Protein AF-A0A9E4C3H7-F1 (afdb_monomer_lite)

Secondary structure (DSSP, 8-state):
------PPPEEEEETTTTEEEEEETTTEEEEEEES-HHHHHHHHHHHHHHHHHTT-S-----

Radius of gyration: 13.93 Å; chains: 1; bounding box: 32×21×43 Å

pLDDT: mean 78.88, std 15.18, range [38.59, 92.62]

Sequence (62 aa):
MMTTLSYPLIVEWSEEDQVFIGSCPGITGPCCHGSDRRNVLRQLVLIVSDWLEEEETEVAVG

Foldseek 3Di:
DDDDDDWDWDWDADPVVRWIFIQIPPQGGRDDIGNDSVVRSVVNVVVVVVSVVVVPPDDDDD

Structure (mmCIF, N/CA/C/O backbone):
data_AF-A0A9E4C3H7-F1
#
_entry.id   AF-A0A9E4C3H7-F1
#
loop_
_atom_site.group_PDB
_atom_site.id
_atom_site.type_symbol
_atom_site.label_atom_id
_atom_site.label_alt_id
_atom_site.label_comp_id
_atom_site.label_asym_id
_atom_site.label_entity_id
_atom_site.label_seq_id
_atom_site.pdbx_PDB_ins_code
_atom_site.Cartn_x
_atom_site.Cartn_y
_atom_site.Cartn_z
_atom_site.occupancy
_atom_site.B_iso_or_equiv
_atom_site.auth_seq_id
_atom_site.auth_comp_id
_atom_site.auth_asym_id
_atom_site.auth_atom_id
_atom_site.pdbx_PDB_model_num
ATOM 1 N N . MET A 1 1 ? 21.288 -13.435 -18.139 1.00 47.22 1 MET A N 1
ATOM 2 C CA . MET A 1 1 ? 20.483 -13.599 -16.911 1.00 47.22 1 MET A CA 1
ATOM 3 C C . MET A 1 1 ? 19.589 -12.375 -16.839 1.00 47.22 1 MET A C 1
ATOM 5 O O . MET A 1 1 ? 20.137 -11.291 -16.720 1.00 47.22 1 MET A O 1
ATOM 9 N N . MET A 1 2 ? 18.277 -12.510 -17.032 1.00 52.09 2 MET A N 1
ATOM 10 C CA . MET A 1 2 ? 17.347 -11.379 -16.922 1.00 52.09 2 MET A CA 1
ATOM 11 C C . MET A 1 2 ? 16.969 -11.252 -15.445 1.00 52.09 2 MET A C 1
ATOM 13 O O . MET A 1 2 ? 16.427 -12.198 -14.876 1.00 52.09 2 MET A O 1
ATOM 17 N N . THR A 1 3 ? 17.344 -10.157 -14.795 1.00 50.34 3 THR A N 1
ATOM 18 C CA . THR A 1 3 ? 17.046 -9.931 -13.377 1.00 50.34 3 THR A CA 1
ATOM 19 C C . THR A 1 3 ? 15.678 -9.278 -13.252 1.00 50.34 3 THR A C 1
ATOM 21 O O . THR A 1 3 ? 15.510 -8.126 -13.631 1.00 50.34 3 THR A O 1
ATOM 24 N N . THR A 1 4 ? 14.694 -10.005 -12.729 1.00 70.19 4 THR A N 1
ATOM 25 C CA . THR A 1 4 ? 13.392 -9.434 -12.361 1.00 70.19 4 THR A CA 1
ATOM 26 C C . THR A 1 4 ? 13.466 -8.929 -10.922 1.00 70.19 4 THR A C 1
ATOM 28 O O . THR A 1 4 ? 13.780 -9.705 -10.018 1.00 70.19 4 THR A O 1
ATOM 31 N N . LEU A 1 5 ? 13.183 -7.645 -10.701 1.00 73.88 5 LEU A N 1
ATOM 32 C CA . LEU A 1 5 ? 13.033 -7.071 -9.363 1.00 73.88 5 LEU A CA 1
ATOM 33 C C . LEU A 1 5 ? 11.580 -7.243 -8.903 1.00 73.88 5 LEU A C 1
ATOM 35 O O . LEU A 1 5 ? 10.646 -7.146 -9.695 1.00 73.88 5 LEU A O 1
ATOM 39 N N . SER A 1 6 ? 11.373 -7.570 -7.630 1.00 78.19 6 SER A N 1
ATOM 40 C CA . SER A 1 6 ? 10.040 -7.723 -7.037 1.00 78.19 6 SER A CA 1
ATOM 41 C C . SER A 1 6 ? 9.987 -6.960 -5.727 1.00 78.19 6 SER A C 1
ATOM 43 O O . SER A 1 6 ? 10.779 -7.226 -4.824 1.00 78.19 6 SER A O 1
ATOM 45 N N . TYR A 1 7 ? 9.044 -6.026 -5.629 1.00 82.94 7 TYR A N 1
ATOM 46 C CA . TYR A 1 7 ? 8.891 -5.156 -4.469 1.00 82.94 7 TYR A CA 1
ATOM 47 C C . TYR A 1 7 ? 7.720 -5.631 -3.598 1.00 82.94 7 TYR A C 1
ATOM 49 O O . TYR A 1 7 ? 6.625 -5.867 -4.119 1.00 82.94 7 TYR A O 1
ATOM 57 N N . PRO A 1 8 ? 7.919 -5.802 -2.279 1.00 84.44 8 PRO A N 1
ATOM 58 C CA . PRO A 1 8 ? 6.841 -6.176 -1.376 1.00 84.44 8 PRO A CA 1
ATOM 59 C C . PRO A 1 8 ? 5.909 -4.984 -1.131 1.00 84.44 8 PRO A C 1
ATOM 61 O O . PRO A 1 8 ? 6.302 -3.982 -0.539 1.00 84.44 8 PRO A O 1
ATOM 64 N N . LEU A 1 9 ? 4.651 -5.113 -1.549 1.00 87.25 9 LEU A N 1
ATOM 65 C CA . LEU A 1 9 ? 3.597 -4.146 -1.245 1.00 87.25 9 LEU A CA 1
ATOM 66 C C . LEU A 1 9 ? 2.866 -4.562 0.030 1.00 87.25 9 LEU A C 1
ATOM 68 O O . LEU A 1 9 ? 2.319 -5.665 0.104 1.00 87.25 9 LEU A O 1
ATOM 72 N N . ILE A 1 10 ? 2.831 -3.673 1.019 1.00 89.69 10 ILE A N 1
ATOM 73 C CA . ILE A 1 10 ? 2.218 -3.924 2.320 1.00 89.69 10 ILE A CA 1
ATOM 74 C C . ILE A 1 10 ? 1.023 -2.987 2.487 1.00 89.69 10 ILE A C 1
ATOM 76 O O . ILE A 1 10 ? 1.092 -1.800 2.180 1.00 89.69 10 ILE A O 1
ATOM 80 N N . VAL A 1 11 ? -0.099 -3.534 2.955 1.00 90.62 11 VAL A N 1
ATOM 81 C CA . VAL A 1 11 ? -1.282 -2.749 3.322 1.00 90.62 11 VAL A CA 1
ATOM 82 C C . VAL A 1 11 ? -1.712 -3.161 4.717 1.00 90.62 11 VAL A C 1
ATOM 84 O O . VAL A 1 11 ? -2.161 -4.292 4.916 1.00 90.62 11 VAL A O 1
ATOM 87 N N . GLU A 1 12 ? -1.587 -2.236 5.657 1.00 91.62 12 GLU A N 1
ATOM 88 C CA . GLU A 1 12 ? -1.921 -2.426 7.067 1.00 91.62 12 GLU A CA 1
ATOM 89 C C . GLU A 1 12 ? -3.125 -1.572 7.443 1.00 91.62 12 GLU A C 1
ATOM 91 O O . GLU A 1 12 ? -3.447 -0.592 6.778 1.00 91.62 12 GLU A O 1
ATOM 96 N N . TRP A 1 13 ? -3.839 -1.979 8.484 1.00 91.88 13 TRP A N 1
ATOM 97 C CA . TRP A 1 13 ? -4.931 -1.194 9.045 1.00 91.88 13 TRP A CA 1
ATOM 98 C C . TRP A 1 13 ? -4.402 -0.391 10.231 1.00 91.88 13 TRP A C 1
ATOM 100 O O . TRP A 1 13 ? -3.846 -0.982 11.154 1.00 91.88 13 TRP A O 1
ATOM 110 N N . SER A 1 14 ? -4.585 0.930 10.207 1.00 89.81 14 SER A N 1
ATOM 111 C CA . SER A 1 14 ? -4.324 1.796 11.359 1.00 89.81 14 SER A CA 1
ATOM 112 C C . SER A 1 14 ? -5.589 1.886 12.202 1.00 89.81 14 SER A C 1
ATOM 114 O O . SER A 1 14 ? -6.612 2.404 11.748 1.00 89.81 14 SER A O 1
ATOM 116 N N . GLU A 1 15 ? -5.534 1.380 13.435 1.00 91.31 15 GLU A N 1
ATOM 117 C CA . GLU A 1 15 ? -6.635 1.545 14.388 1.00 91.31 15 GLU A CA 1
ATOM 118 C C . GLU A 1 15 ? -6.780 3.000 14.852 1.00 91.31 15 GLU A C 1
ATOM 120 O O . GLU A 1 15 ? -7.901 3.435 15.114 1.00 91.31 15 GLU A O 1
ATOM 125 N N . GLU A 1 16 ? -5.681 3.756 14.906 1.00 90.25 16 GLU A N 1
ATOM 126 C CA . GLU A 1 16 ? -5.656 5.158 15.344 1.00 90.25 16 GLU A CA 1
ATOM 127 C C . GLU A 1 16 ? -6.386 6.073 14.354 1.00 90.25 16 GLU A C 1
ATOM 129 O O . GLU A 1 16 ? -7.192 6.912 14.753 1.00 90.25 16 GLU A O 1
ATOM 134 N N . ASP A 1 17 ? -6.159 5.856 13.059 1.00 86.88 17 ASP A N 1
ATOM 135 C CA . ASP A 1 17 ? -6.726 6.678 11.987 1.00 86.88 17 ASP A CA 1
ATOM 136 C C . ASP A 1 17 ? -7.988 6.067 11.358 1.00 86.88 17 ASP A C 1
ATOM 138 O O . ASP A 1 17 ? -8.658 6.718 10.558 1.00 86.88 17 ASP A O 1
ATOM 142 N N . GLN A 1 18 ? -8.323 4.815 11.701 1.00 89.94 18 GLN A N 1
ATOM 143 C CA . GLN A 1 18 ? -9.422 4.044 11.102 1.00 89.94 18 GLN A CA 1
ATOM 144 C C . GLN A 1 18 ? -9.338 3.987 9.563 1.00 89.94 18 GLN A C 1
ATOM 146 O O . GLN A 1 18 ? -10.346 4.091 8.857 1.00 89.94 18 GLN A O 1
ATOM 151 N N . VAL A 1 19 ? -8.123 3.824 9.030 1.00 92.56 19 VAL A N 1
ATOM 152 C CA . VAL A 1 19 ? -7.862 3.719 7.587 1.00 92.56 19 VAL A CA 1
ATOM 153 C C . VAL A 1 19 ? -6.831 2.638 7.279 1.00 92.56 19 VAL A C 1
ATOM 155 O O . VAL A 1 19 ? -5.976 2.296 8.095 1.00 92.56 19 VAL A O 1
ATOM 158 N N . PHE A 1 20 ? -6.881 2.110 6.057 1.00 92.62 20 PHE A N 1
ATOM 159 C CA . PHE A 1 20 ? -5.818 1.283 5.503 1.00 92.62 20 PHE A CA 1
ATOM 160 C C . PHE A 1 20 ? -4.665 2.170 5.053 1.00 92.62 20 PHE A C 1
ATOM 162 O O . PHE A 1 20 ? -4.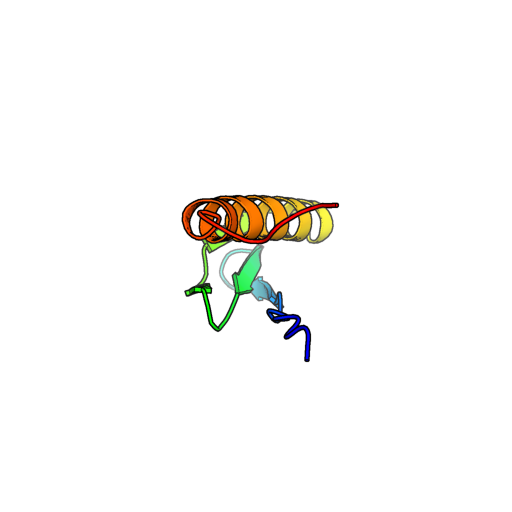887 3.116 4.303 1.00 92.62 20 PHE A O 1
ATOM 169 N N . ILE A 1 21 ? -3.448 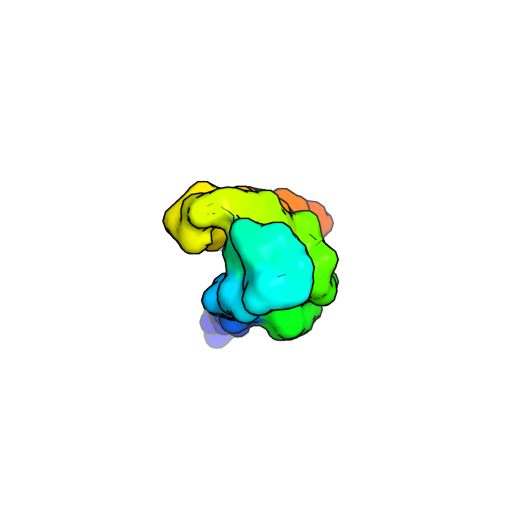1.831 5.456 1.00 91.19 21 ILE A N 1
ATOM 170 C CA . ILE A 1 21 ? -2.208 2.495 5.070 1.00 91.19 21 ILE A CA 1
ATOM 171 C C . ILE A 1 21 ? -1.423 1.540 4.175 1.00 91.19 21 ILE A C 1
ATOM 173 O O . ILE A 1 21 ? -1.156 0.397 4.543 1.00 91.19 21 ILE A O 1
ATOM 177 N N . GLY A 1 22 ? -1.082 2.005 2.977 1.00 91.69 22 GLY A N 1
ATOM 178 C CA . GLY A 1 22 ? -0.229 1.295 2.034 1.00 91.69 22 GLY A CA 1
ATOM 179 C C . GLY A 1 22 ? 1.209 1.800 2.104 1.00 91.69 22 GLY A C 1
ATOM 180 O O . GLY A 1 22 ? 1.454 3.011 2.071 1.00 91.69 22 GLY A O 1
ATOM 181 N N . SER A 1 23 ? 2.151 0.865 2.181 1.00 90.06 23 SER A N 1
ATOM 182 C CA . SER A 1 23 ? 3.587 1.128 2.223 1.00 90.06 23 SER A CA 1
ATOM 183 C C . SER A 1 23 ? 4.355 0.126 1.357 1.00 90.06 23 SER A C 1
ATOM 185 O O . SER A 1 23 ? 3.930 -1.015 1.159 1.00 90.06 23 SER A O 1
ATOM 187 N N . CYS A 1 24 ? 5.490 0.558 0.810 1.00 85.81 24 CYS A N 1
ATOM 188 C CA . CYS A 1 24 ? 6.351 -0.281 -0.019 1.00 85.81 24 CYS A CA 1
ATOM 189 C C . CYS A 1 24 ? 7.796 -0.213 0.496 1.00 85.81 24 CYS A C 1
ATOM 191 O O . CYS A 1 24 ? 8.598 0.580 -0.015 1.00 85.81 24 CYS A O 1
ATOM 193 N N . PRO A 1 25 ? 8.164 -1.029 1.502 1.00 78.38 25 PRO A N 1
ATOM 194 C CA . PRO A 1 25 ? 9.525 -1.039 2.019 1.00 78.38 25 PRO A CA 1
ATOM 195 C C . PRO A 1 25 ? 10.514 -1.385 0.900 1.00 78.38 25 PRO A C 1
ATOM 197 O O . PRO A 1 25 ? 10.537 -2.503 0.391 1.00 78.38 25 PRO A O 1
ATOM 200 N N . GLY A 1 26 ? 11.309 -0.390 0.502 1.00 71.81 26 GLY A N 1
ATOM 201 C CA . GLY A 1 26 ? 12.279 -0.489 -0.590 1.00 71.81 26 GLY A CA 1
ATOM 202 C C . GLY A 1 26 ? 12.191 0.636 -1.624 1.00 71.81 26 GLY A C 1
ATOM 203 O O . GLY A 1 26 ? 13.213 0.951 -2.217 1.00 71.81 26 GLY A O 1
ATOM 204 N N . ILE A 1 27 ? 11.024 1.268 -1.800 1.00 73.56 27 ILE A N 1
ATOM 205 C CA . ILE A 1 27 ? 10.842 2.405 -2.730 1.00 73.56 27 ILE A CA 1
ATOM 206 C C . ILE A 1 27 ? 10.360 3.634 -1.963 1.00 73.56 27 ILE A C 1
ATOM 208 O O . ILE A 1 27 ? 10.996 4.682 -1.977 1.00 73.56 27 ILE A O 1
ATOM 212 N N . THR A 1 28 ? 9.249 3.497 -1.243 1.00 67.00 28 THR A N 1
ATOM 213 C CA . THR A 1 28 ? 8.608 4.606 -0.536 1.00 67.00 28 THR A CA 1
ATOM 214 C C . THR A 1 28 ? 7.959 4.104 0.748 1.00 67.00 28 THR A C 1
ATOM 216 O O . THR A 1 28 ? 7.474 2.974 0.817 1.00 67.00 28 THR A O 1
ATOM 219 N N . GLY A 1 29 ? 7.999 4.923 1.800 1.00 77.00 29 GLY A N 1
ATOM 220 C CA . GLY A 1 29 ? 7.400 4.606 3.096 1.00 77.00 29 GLY A CA 1
ATOM 221 C C . GLY A 1 29 ? 5.860 4.541 3.038 1.00 77.00 29 GLY A C 1
ATOM 222 O O . GLY A 1 29 ? 5.283 4.150 2.021 1.00 77.00 29 GLY A O 1
ATOM 223 N N . PRO A 1 30 ? 5.144 4.900 4.117 1.00 79.50 30 PRO A N 1
ATOM 224 C CA . PRO A 1 30 ? 3.693 5.051 4.041 1.00 79.50 30 PRO A CA 1
ATOM 225 C C . PRO A 1 30 ? 3.358 6.171 3.046 1.00 79.50 30 PRO A C 1
ATOM 227 O O . PRO A 1 30 ? 3.633 7.340 3.305 1.00 79.50 30 PRO A O 1
ATOM 230 N N . CYS A 1 31 ? 2.809 5.811 1.886 1.00 81.19 31 CYS A N 1
ATOM 231 C CA . CYS A 1 31 ? 2.603 6.748 0.774 1.00 81.19 31 CYS A CA 1
ATOM 232 C C . CYS A 1 31 ? 1.133 6.915 0.384 1.00 81.19 31 CYS A C 1
ATOM 234 O O . CYS A 1 31 ? 0.764 7.945 -0.173 1.00 81.19 31 CYS A O 1
ATOM 236 N N . CYS A 1 32 ? 0.274 5.950 0.713 1.00 85.62 32 CYS A N 1
ATOM 237 C CA . CYS A 1 32 ? -1.156 6.038 0.437 1.00 85.62 32 CYS A CA 1
ATOM 238 C C . CYS A 1 32 ? -1.981 5.573 1.634 1.00 85.62 32 CYS A C 1
ATOM 240 O O . CYS A 1 32 ? -1.553 4.712 2.403 1.00 85.62 32 CYS A O 1
ATOM 242 N N . HIS A 1 33 ? -3.180 6.129 1.773 1.00 91.31 33 HIS A N 1
ATOM 243 C CA . HIS A 1 33 ? -4.142 5.741 2.796 1.00 91.31 33 HIS A CA 1
ATOM 244 C C . HIS A 1 33 ? -5.567 5.771 2.238 1.00 91.31 33 HIS A C 1
ATOM 246 O O . HIS A 1 33 ? -5.844 6.451 1.250 1.00 91.31 33 HIS A O 1
ATOM 252 N N . GLY A 1 34 ? -6.485 5.025 2.848 1.00 89.38 34 GLY A N 1
ATOM 253 C CA . GLY A 1 34 ? -7.884 5.021 2.429 1.00 89.38 34 GLY A CA 1
ATOM 254 C C . GLY A 1 34 ? -8.776 4.075 3.225 1.00 89.38 34 GLY A C 1
ATOM 255 O O . GLY A 1 34 ? -8.308 3.192 3.932 1.00 89.38 34 GLY A O 1
ATOM 256 N N . SER A 1 35 ? -10.089 4.232 3.072 1.00 89.06 35 SER A N 1
ATOM 257 C CA . SER A 1 35 ? -11.116 3.400 3.719 1.00 89.06 35 SER A CA 1
ATOM 258 C C . SER A 1 35 ? -11.191 1.971 3.177 1.00 89.06 35 SER A C 1
ATOM 260 O O . SER A 1 35 ? -11.735 1.084 3.828 1.00 89.06 35 SER A O 1
ATOM 262 N N . ASP A 1 36 ? -10.635 1.729 1.987 1.00 90.94 36 ASP A N 1
ATOM 263 C CA . ASP A 1 36 ? -10.780 0.475 1.257 1.00 90.94 36 ASP A CA 1
ATOM 264 C C . ASP A 1 36 ? -9.426 -0.138 0.920 1.00 90.94 36 ASP A C 1
ATOM 266 O O . ASP A 1 36 ? -8.709 0.343 0.040 1.00 90.94 36 ASP A O 1
ATOM 270 N N . ARG A 1 37 ? -9.127 -1.295 1.519 1.00 88.62 37 ARG A N 1
ATOM 271 C CA . ARG A 1 37 ? -7.885 -2.047 1.280 1.00 88.62 37 ARG A CA 1
ATOM 272 C C . ARG A 1 37 ? -7.560 -2.238 -0.206 1.00 88.62 37 ARG A C 1
ATOM 274 O O . ARG A 1 37 ? -6.410 -2.111 -0.613 1.00 88.62 37 ARG A O 1
ATOM 281 N N . ARG A 1 38 ? -8.564 -2.557 -1.034 1.00 90.31 38 ARG A N 1
ATOM 282 C CA . ARG A 1 38 ? -8.368 -2.765 -2.484 1.00 90.31 38 ARG A CA 1
ATOM 283 C C . ARG A 1 38 ? -8.040 -1.472 -3.222 1.00 90.31 38 ARG A C 1
ATOM 285 O O . ARG A 1 38 ? -7.303 -1.520 -4.199 1.00 90.31 38 ARG A O 1
ATOM 292 N N . ASN A 1 39 ? -8.625 -0.355 -2.798 1.00 91.12 39 ASN A N 1
ATOM 293 C CA . ASN A 1 39 ? -8.359 0.942 -3.406 1.00 91.12 39 ASN A CA 1
ATOM 294 C C . ASN A 1 39 ? -6.931 1.383 -3.067 1.00 91.12 39 ASN A C 1
ATOM 296 O O . ASN A 1 39 ? -6.162 1.669 -3.978 1.00 91.12 39 ASN A O 1
ATOM 300 N N . VAL A 1 40 ? -6.555 1.278 -1.787 1.00 90.88 40 VAL A N 1
ATOM 301 C CA . VAL A 1 40 ? -5.198 1.558 -1.295 1.00 90.88 40 VAL A CA 1
ATOM 302 C C . VAL A 1 40 ? -4.157 0.726 -2.039 1.00 90.88 40 VAL A C 1
ATOM 304 O O . VAL A 1 40 ? -3.189 1.280 -2.539 1.00 90.88 40 VAL A O 1
ATOM 307 N N . LEU A 1 41 ? -4.390 -0.578 -2.224 1.00 88.75 41 LEU A N 1
ATOM 308 C CA . LEU A 1 41 ? -3.466 -1.421 -2.985 1.00 88.75 41 LEU A CA 1
ATOM 309 C C . LEU A 1 41 ? -3.334 -0.990 -4.456 1.00 88.75 41 LEU A C 1
ATOM 311 O O . LEU A 1 41 ? -2.228 -0.984 -4.983 1.00 88.75 41 LEU A O 1
ATOM 315 N N . ARG A 1 42 ? -4.433 -0.624 -5.133 1.00 90.81 42 ARG A N 1
ATOM 316 C CA . ARG A 1 42 ? -4.360 -0.135 -6.523 1.00 90.81 42 ARG A CA 1
ATOM 317 C C . ARG A 1 42 ? -3.582 1.170 -6.624 1.00 90.81 42 ARG A C 1
ATOM 319 O O . ARG A 1 42 ? -2.784 1.309 -7.541 1.00 90.81 42 ARG A O 1
ATOM 326 N N . GLN A 1 43 ? -3.814 2.102 -5.701 1.00 90.56 43 GLN A N 1
ATOM 327 C CA . GLN A 1 43 ? -3.056 3.350 -5.657 1.0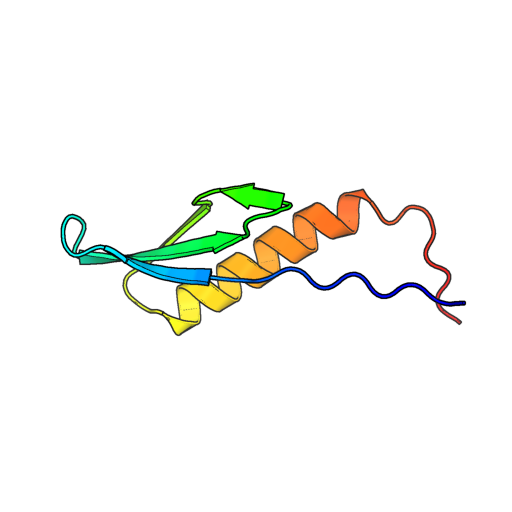0 90.56 43 GLN A CA 1
ATOM 328 C C . GLN A 1 43 ? -1.577 3.077 -5.398 1.00 90.56 43 GLN A C 1
ATOM 330 O O . GLN A 1 43 ? -0.741 3.606 -6.115 1.00 90.56 43 GLN A O 1
ATOM 335 N N . LEU A 1 44 ? -1.260 2.189 -4.453 1.00 89.75 44 LEU A N 1
ATOM 336 C CA . LEU A 1 44 ? 0.111 1.798 -4.141 1.00 89.75 44 LEU A CA 1
ATOM 337 C C . LEU A 1 44 ? 0.834 1.209 -5.363 1.00 89.75 44 LEU A C 1
ATOM 339 O O . LEU A 1 44 ? 1.975 1.570 -5.619 1.00 89.75 44 LEU A O 1
ATOM 343 N N . VAL A 1 45 ? 0.163 0.348 -6.139 1.00 87.12 45 VAL A N 1
ATOM 344 C CA . VAL A 1 45 ? 0.706 -0.201 -7.395 1.00 87.12 45 VAL A CA 1
ATOM 345 C C . VAL A 1 45 ? 0.953 0.899 -8.423 1.00 87.12 45 VAL A C 1
ATOM 347 O O . VAL A 1 45 ? 2.016 0.908 -9.026 1.00 87.12 45 VAL A O 1
ATOM 350 N N . LEU A 1 46 ? 0.002 1.817 -8.621 1.00 88.25 46 LEU A N 1
ATOM 351 C CA . LEU A 1 46 ? 0.161 2.923 -9.572 1.00 88.25 46 LEU A CA 1
ATOM 352 C C . LEU A 1 46 ? 1.323 3.833 -9.182 1.00 88.25 46 LEU A C 1
ATOM 354 O O . LEU A 1 46 ? 2.141 4.148 -10.030 1.00 88.25 46 LEU A O 1
ATOM 358 N N . ILE A 1 47 ? 1.416 4.194 -7.900 1.00 87.12 47 ILE A N 1
ATOM 359 C CA . ILE A 1 47 ? 2.508 5.005 -7.362 1.00 87.12 47 ILE A CA 1
ATOM 360 C C . ILE A 1 47 ? 3.833 4.289 -7.617 1.00 87.12 47 ILE A C 1
ATOM 362 O O . ILE A 1 47 ? 4.717 4.856 -8.236 1.00 87.12 47 ILE A O 1
ATOM 366 N N . VAL A 1 48 ? 3.971 3.032 -7.188 1.00 84.44 48 VAL A N 1
ATOM 367 C CA . VAL A 1 48 ? 5.208 2.261 -7.383 1.00 84.44 48 VAL A CA 1
ATOM 368 C C . VAL A 1 48 ? 5.556 2.096 -8.865 1.00 84.44 48 VAL A C 1
ATOM 370 O O . VAL A 1 48 ? 6.727 2.183 -9.202 1.00 84.44 48 VAL A O 1
ATOM 373 N N . SER A 1 49 ? 4.568 1.898 -9.741 1.00 84.31 49 SER A N 1
ATOM 374 C CA . SER A 1 49 ? 4.781 1.855 -11.194 1.00 84.31 49 SER A CA 1
ATOM 375 C C . SER A 1 49 ? 5.322 3.183 -11.716 1.00 84.31 49 SER A C 1
ATOM 377 O O . SER A 1 49 ? 6.304 3.173 -12.438 1.00 84.31 49 SER A O 1
ATOM 379 N N . ASP A 1 50 ? 4.741 4.307 -11.294 1.00 85.69 50 ASP A N 1
ATOM 380 C CA . ASP A 1 50 ? 5.171 5.659 -11.674 1.00 85.69 50 ASP A CA 1
ATOM 381 C C . ASP A 1 50 ? 6.619 5.934 -11.221 1.00 85.69 50 ASP A C 1
ATOM 383 O O . ASP A 1 50 ? 7.444 6.382 -12.010 1.00 85.69 50 ASP A O 1
ATOM 387 N N . TRP A 1 51 ? 6.978 5.542 -9.990 1.00 83.81 51 TRP A N 1
ATOM 388 C CA . TRP A 1 51 ? 8.361 5.630 -9.493 1.00 83.81 51 TRP A CA 1
ATOM 389 C C . TRP A 1 51 ? 9.342 4.729 -10.257 1.00 83.81 51 TRP A C 1
ATOM 391 O O . TRP A 1 51 ? 10.510 5.084 -10.388 1.00 83.81 51 T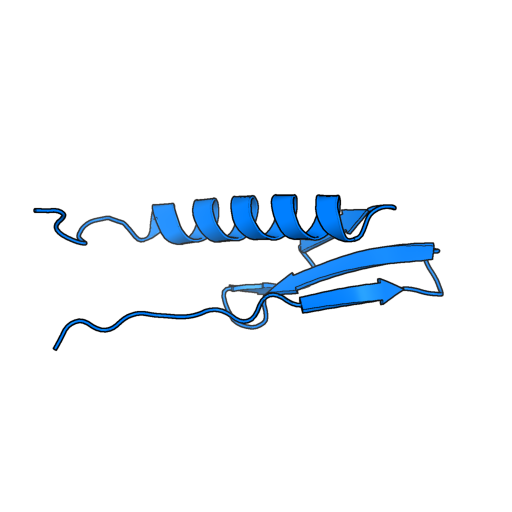RP A O 1
ATOM 401 N N . LEU A 1 52 ? 8.903 3.553 -10.716 1.00 78.50 52 LEU A N 1
ATOM 402 C CA . LEU A 1 52 ? 9.742 2.622 -11.480 1.00 78.50 52 LEU A CA 1
ATOM 403 C C . LEU A 1 52 ? 9.877 3.032 -12.952 1.00 78.50 52 LEU A C 1
ATOM 405 O O . LEU A 1 52 ? 10.927 2.801 -13.544 1.00 78.50 52 LEU A O 1
ATOM 409 N N . GLU A 1 53 ? 8.851 3.656 -13.533 1.00 74.00 53 GLU A N 1
ATOM 410 C CA . GLU A 1 53 ? 8.882 4.187 -14.900 1.00 74.00 53 GLU A CA 1
ATOM 411 C C . GLU A 1 53 ? 9.933 5.301 -15.055 1.00 74.00 53 GLU A C 1
ATOM 413 O O . GLU A 1 53 ? 10.517 5.437 -16.129 1.00 74.00 53 GLU A O 1
ATOM 418 N N . GLU A 1 54 ? 10.273 6.035 -13.986 1.00 61.09 54 GLU A N 1
ATOM 419 C CA . GLU A 1 54 ? 11.395 6.987 -14.003 1.00 61.09 54 GLU A CA 1
ATOM 420 C C . GLU A 1 54 ? 12.779 6.313 -14.157 1.00 61.09 54 GLU A C 1
ATOM 422 O O . GLU A 1 54 ? 13.723 6.964 -14.612 1.00 61.09 54 GLU A O 1
ATOM 427 N N . GLU A 1 55 ? 12.918 5.016 -13.846 1.00 54.53 55 GLU A N 1
ATOM 428 C CA . GLU A 1 55 ? 14.140 4.228 -14.095 1.00 54.53 55 GLU A CA 1
ATOM 429 C C . GLU A 1 55 ? 14.150 3.530 -15.472 1.00 54.53 55 GLU A C 1
ATOM 431 O O . GLU A 1 55 ? 15.178 2.972 -15.864 1.00 54.53 55 GLU A O 1
ATOM 436 N N . GLU A 1 56 ? 13.072 3.598 -16.264 1.00 55.22 56 GLU A N 1
ATOM 437 C CA . GLU A 1 56 ? 13.054 3.063 -17.633 1.00 55.22 56 GLU A CA 1
ATOM 438 C C . GLU A 1 56 ? 13.597 4.067 -18.664 1.00 55.22 56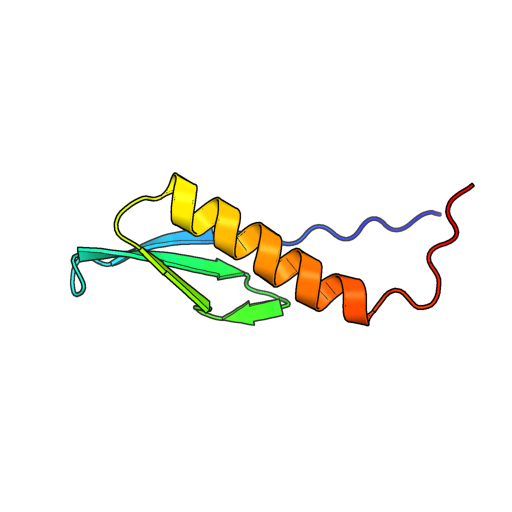 GLU A C 1
ATOM 440 O O . GLU A 1 56 ? 12.948 4.455 -19.636 1.00 55.22 56 GLU A O 1
ATOM 445 N N . THR A 1 57 ? 14.886 4.389 -18.532 1.00 49.47 57 THR A N 1
ATOM 446 C CA . THR A 1 57 ? 15.741 4.354 -19.723 1.00 49.47 57 THR A CA 1
ATOM 447 C C . THR A 1 57 ? 16.455 3.011 -19.741 1.00 49.47 57 THR A C 1
ATOM 449 O O . THR A 1 57 ? 17.444 2.824 -19.041 1.00 49.47 57 THR A O 1
ATOM 452 N N . GLU A 1 58 ? 15.956 2.119 -20.596 1.00 53.12 58 GLU A N 1
ATOM 453 C CA . GLU A 1 58 ? 16.549 0.837 -20.9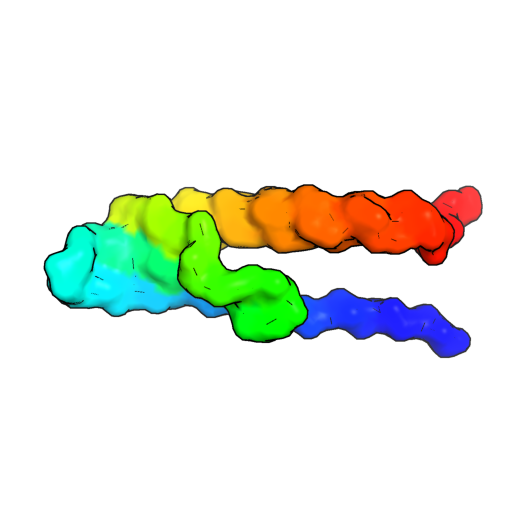90 1.00 53.12 58 GLU A CA 1
ATOM 454 C C . GLU A 1 58 ? 16.165 -0.391 -20.151 1.00 53.12 58 GLU A C 1
ATOM 456 O O . GLU A 1 58 ? 16.993 -1.017 -19.494 1.00 53.12 58 GLU A O 1
ATOM 461 N N . VAL A 1 59 ? 14.935 -0.878 -20.349 1.00 50.81 59 VAL A N 1
ATOM 462 C CA . VAL A 1 59 ? 14.753 -2.326 -20.495 1.00 50.81 59 VAL A CA 1
ATOM 463 C C . VAL A 1 59 ? 14.079 -2.614 -21.830 1.00 50.81 59 VAL A C 1
ATOM 465 O O . VAL A 1 59 ? 12.895 -2.384 -22.049 1.00 50.81 59 VAL A O 1
ATOM 468 N N . ALA A 1 60 ? 14.902 -3.092 -22.761 1.00 47.78 60 ALA A N 1
ATOM 469 C CA . ALA A 1 60 ? 14.514 -3.513 -24.093 1.00 47.78 60 ALA A CA 1
ATOM 470 C C . ALA A 1 60 ? 13.293 -4.449 -24.069 1.00 47.78 60 ALA A C 1
ATOM 472 O O . ALA A 1 60 ? 13.371 -5.592 -23.611 1.00 47.78 60 ALA A O 1
ATOM 473 N N . VAL A 1 61 ? 12.184 -3.976 -24.637 1.00 48.38 61 VAL A N 1
ATOM 474 C CA . VAL A 1 61 ? 11.085 -4.828 -25.083 1.00 48.38 61 VAL A CA 1
ATOM 475 C C . VAL A 1 61 ? 11.299 -5.131 -26.564 1.00 48.38 61 VAL A C 1
ATOM 477 O O . VAL A 1 61 ? 11.128 -4.249 -27.398 1.00 48.38 61 VAL A O 1
ATOM 480 N N . GLY A 1 62 ? 11.643 -6.395 -26.836 1.00 38.59 62 GLY A N 1
ATOM 481 C CA . GLY A 1 62 ? 11.229 -7.160 -28.025 1.00 38.59 62 GLY A CA 1
ATOM 482 C C . GLY A 1 62 ? 11.786 -6.745 -29.376 1.00 38.59 62 GLY A C 1
ATOM 483 O O . GLY A 1 62 ? 11.127 -5.917 -30.037 1.00 38.59 62 GLY A O 1
#

=== Feature glossary ===
The record interleaves many kinds of information about one protein. Here is each kind framed as the question it answers.

Q: What does the local fold look like, residue by residue?
A: A 3Di character summarizes, for each residue, the relative orientation of the Cα frame of its nearest spatial neighbor. Because it encodes fold topology rather than chemistry, 3Di alignments detect remote structural similarity that sequence alignment misses.

Q: Which residues are in helices, strands, or loops?
A: Secondary structure is the local, repeating backbone conformation. DSSP classifies it into eight states by reading the hydrogen-bond network: three helix types (H, G, I), two β types (E, B), two non-regular types (T, S), and unstructured coil (-).

Q: How big and how compact is the whole molecule?
A: Three whole-structure scalars: the radius of gyration (RMS distance of Cα from centroid, in Å), the count of Cα–Cα contacts (pairs closer than 8 Å and separated by more than four residues in sequence — i.e. tertiary, not local, contacts), and the bounding-box dimensions. Together they distinguish compact globular folds from extended fibres or disordered chains.

Q: How confident is the AlphaFold model at each residue?
A: For AlphaFold models, the B-factor field carries pLDDT — the model's own estimate of local accuracy on a 0–100 scale. Regions with pLDDT<50 should be treated as essentially unmodeled; they often correspond to intrinsically disordered segments.

Q: What family and function is it annotated with?
A: Functional annotations link the protein to curated databases. InterPro entries identify conserved domains and families by matching the sequence against member-database signatures (Pfam, PROSITE, CDD, …). Gene Ontology (GO) terms describe molecular function, biological process, and cellular component in a controlled vocabulary. CATH places the structure in a hierarchical fold classification (Class/Architecture/Topology/Homologous-superfamily). The organism is the source species.

Q: What known structures does this most resemble?
A: Nearest PDB neighbors are the top structural matches found by Foldseek when searching this structure against the entire Protein Data Bank. Each hit reports a TM-score (0 to 1; >0.5 almost always implies the same fold) and an E-value. These are *structural* homologs — they may share no detectable sequence similarity.

Q: Which residues are buried vs exposed?
A: Solvent-accessible surface area (SASA) is the area in Å² traced out by the centre of a 1.4 Å probe sphere (a water molecule) rolled over the protein's van der Waals surface (Shrake–Rupley / Lee–Richards construction). Buried residues have near-zero SASA; fully exposed residues can exceed 200 Å². The total SASA scales roughly with the number of surface residues.

Q: What are the backbone torsion angles?
A: φ (phi) and ψ (psi) are the two rotatable backbone dihedrals per residue: φ is the C(i-1)–N–Cα–C torsion, ψ is the N–Cα–C–N(i+1) torsion, both in degrees on (−180°, 180°]. α-helical residues cluster near (−60°, −45°); β-strand residues near (−120°, +130°). A Ramachandran plot is simply a scatter of (φ, ψ) for every residue.

Q: Are the domains correctly placed relative to each other?
A: Predicted aligned error is AlphaFold's pairwise confidence. Unlike pLDDT (per-residue), PAE is per-residue-pair and captures whether two parts of the structure are correctly placed relative to each other. Units are ångströms of expected positional error.

Q: What if only a Cα trace is available?
A: P-SEA three-state annotation labels each residue as helix, strand, or coil based purely on the geometry of the Cα trace. It serves as a fallback when the full backbone (and thus DSSP) is unavailable.

Q: What is the amino-acid chain?
A: This is the polypeptide sequence — one letter per residue, N-terminus first. Length ranges from a few dozen residues for small domains to over a thousand for large multi-domain proteins.

Q: What do the rendered images show?
A: The six renders are orthographic views along the three Cartesian axes in both directions. Representation (cartoon, sticks, or surface) and color scheme (sequence-rainbow or by-chain) vary across proteins so the training set covers all the common visualization conventions.

Q: What do the diagnostic plots show?
A: Plot images: a contact map (which residues are close in 3D, as an N×N binary image), a Ramachandran scatter (backbone torsion angles, revealing secondary-structure composition at a glance), and — for AlphaFold structures — a PAE heatmap (pairwise prediction confidence).

Q: How mobile is each atom in the crystal?
A: B-factor (Debye–Waller factor) reflects atomic displacement in the crystal lattice. It is an experimental observable (units Å²), not a prediction; low values mean the atom is pinned down, high values mean it moves or is heterogeneous across the crystal.

Q: Where is each backbone atom in 3D?
A: The mmCIF table is the protein's shape written out atom by atom. For each backbone N, Cα, C, and carbonyl O, it records an (x, y, z) coordinate triple in Å plus the residue type, chain letter, and residue number.